Protein AF-A0A817HVD6-F1 (afdb_monomer_lite)

Foldseek 3Di:
DDDPPPPPQDQDPPVPFFFFQAAQAAPPGGDTHRDLVVVVVVLVVVLVVQCVVCVPPQWDAGRRPLARDIDGPDSLQVSLLSLVLSVLSVVVRSVVVSCVPRPVPDDPDPDDPNCSRHDDRDDPWDADPDPPDGDIHSRPVVSVVVVVVVVVVDDPPPD

Structure (mmCIF, N/CA/C/O backbone):
data_AF-A0A817HVD6-F1
#
_entry.id   AF-A0A817HVD6-F1
#
loop_
_atom_site.group_PDB
_atom_site.id
_atom_site.type_symbol
_atom_site.label_atom_id
_atom_site.label_alt_id
_atom_site.label_comp_id
_atom_site.label_asym_id
_atom_site.label_entity_id
_atom_site.label_seq_id
_atom_site.pdbx_PDB_ins_code
_atom_site.Cartn_x
_atom_site.Cartn_y
_atom_site.Cartn_z
_atom_site.occupancy
_atom_site.B_iso_or_equiv
_atom_site.auth_seq_id
_atom_site.auth_comp_id
_atom_site.auth_asym_id
_atom_site.auth_atom_id
_atom_site.pdbx_PDB_model_num
ATOM 1 N N . MET A 1 1 ? 7.690 -7.420 -46.923 1.00 41.97 1 MET A N 1
ATOM 2 C CA . MET A 1 1 ? 7.099 -7.881 -45.649 1.00 41.97 1 MET A CA 1
ATOM 3 C C . MET A 1 1 ? 8.106 -7.610 -44.542 1.00 41.97 1 MET A C 1
ATOM 5 O O . MET A 1 1 ? 9.123 -8.282 -44.479 1.00 41.97 1 MET A O 1
ATOM 9 N N . THR A 1 2 ? 7.906 -6.558 -43.750 1.00 44.75 2 THR A N 1
ATOM 10 C CA . THR A 1 2 ? 8.795 -6.206 -42.634 1.00 44.75 2 THR A CA 1
ATOM 11 C C . THR A 1 2 ? 8.440 -7.054 -41.420 1.00 44.75 2 THR A C 1
ATOM 13 O O . THR A 1 2 ? 7.379 -6.897 -40.817 1.00 44.75 2 THR A O 1
ATOM 16 N N . THR A 1 3 ? 9.325 -7.978 -41.060 1.00 50.59 3 THR A N 1
ATOM 17 C CA . THR A 1 3 ? 9.218 -8.782 -39.843 1.00 50.59 3 THR A CA 1
ATOM 18 C C . THR A 1 3 ? 9.281 -7.836 -38.644 1.00 50.59 3 THR A C 1
ATOM 20 O O . THR A 1 3 ? 10.341 -7.293 -38.332 1.00 50.59 3 THR A O 1
ATOM 23 N N . LYS A 1 4 ? 8.143 -7.582 -37.984 1.00 53.66 4 LYS A N 1
ATOM 24 C CA . LYS A 1 4 ? 8.104 -6.823 -36.725 1.00 53.66 4 LYS A CA 1
ATOM 25 C C . LYS A 1 4 ? 8.901 -7.607 -35.685 1.00 53.66 4 LYS A C 1
ATOM 27 O O . LYS A 1 4 ? 8.400 -8.560 -35.095 1.00 53.66 4 LYS A O 1
ATOM 32 N N . ARG A 1 5 ? 10.164 -7.228 -35.482 1.00 56.59 5 ARG A N 1
ATOM 33 C CA . ARG A 1 5 ? 11.005 -7.757 -34.407 1.00 56.59 5 ARG A CA 1
ATOM 34 C C . ARG A 1 5 ? 10.307 -7.398 -33.094 1.00 56.59 5 ARG A C 1
ATOM 36 O O . ARG A 1 5 ? 10.184 -6.222 -32.761 1.00 56.59 5 ARG A O 1
ATOM 43 N N . ARG A 1 6 ? 9.764 -8.399 -32.400 1.00 58.19 6 ARG A N 1
ATOM 44 C CA . ARG A 1 6 ? 9.079 -8.218 -31.115 1.00 58.19 6 ARG A CA 1
ATOM 45 C C . ARG A 1 6 ? 10.115 -7.669 -30.133 1.00 58.19 6 ARG A C 1
ATOM 47 O O . ARG A 1 6 ? 11.026 -8.395 -29.744 1.00 58.19 6 ARG A O 1
ATOM 54 N N . LEU A 1 7 ? 10.031 -6.377 -29.814 1.00 59.94 7 LEU A N 1
ATOM 55 C CA . LEU A 1 7 ? 10.893 -5.757 -28.809 1.00 59.94 7 LEU A CA 1
ATOM 56 C C . LEU A 1 7 ? 10.728 -6.554 -27.510 1.00 59.94 7 LEU A C 1
ATOM 58 O O . LEU A 1 7 ? 9.600 -6.746 -27.046 1.00 59.94 7 LEU A O 1
ATOM 62 N N . LYS A 1 8 ? 11.836 -7.066 -26.963 1.00 66.62 8 LYS A N 1
ATOM 63 C CA . LYS A 1 8 ? 11.835 -7.671 -25.630 1.00 66.62 8 LYS A CA 1
ATOM 64 C C . LYS A 1 8 ? 11.488 -6.555 -24.651 1.00 66.62 8 LYS A C 1
ATOM 66 O O . LYS A 1 8 ? 12.310 -5.677 -24.414 1.00 66.62 8 LYS A O 1
ATOM 71 N N . ARG A 1 9 ? 10.250 -6.559 -24.157 1.00 73.25 9 ARG A N 1
ATOM 72 C CA . ARG A 1 9 ? 9.825 -5.660 -23.085 1.00 73.25 9 ARG A CA 1
ATOM 73 C C . ARG A 1 9 ? 10.636 -6.010 -21.843 1.00 73.25 9 ARG A C 1
ATOM 75 O O . ARG A 1 9 ? 10.734 -7.184 -21.496 1.00 73.25 9 ARG A O 1
ATOM 82 N N . TYR A 1 10 ? 11.217 -5.003 -21.211 1.00 79.06 10 TYR A N 1
ATOM 83 C CA . TYR A 1 10 ? 11.739 -5.106 -19.862 1.00 79.06 10 TYR A CA 1
ATOM 84 C C . TYR A 1 10 ? 10.600 -5.522 -18.932 1.00 79.06 10 TYR A C 1
ATOM 86 O O . TYR A 1 10 ? 9.539 -4.891 -18.909 1.00 79.06 10 TYR A O 1
ATOM 94 N N . ILE A 1 11 ? 10.836 -6.604 -18.202 1.00 79.38 11 ILE A N 1
ATOM 95 C CA . ILE A 1 11 ? 9.992 -7.095 -17.122 1.00 79.38 11 ILE A CA 1
ATOM 96 C C . ILE A 1 11 ? 10.904 -7.064 -15.894 1.00 79.38 11 ILE A C 1
ATOM 98 O O . ILE A 1 11 ? 11.952 -7.716 -15.939 1.00 79.38 11 ILE A O 1
ATOM 102 N N . PRO A 1 12 ? 10.582 -6.283 -14.849 1.00 76.19 12 PRO A N 1
ATOM 103 C CA . PRO A 1 12 ? 11.433 -6.198 -13.673 1.00 76.19 12 PRO A CA 1
ATOM 104 C C . PRO A 1 12 ? 11.567 -7.574 -13.022 1.00 76.19 12 PRO A C 1
ATOM 106 O O . PRO A 1 12 ? 10.569 -8.255 -12.775 1.00 76.19 12 PRO A O 1
ATOM 109 N N . ASN A 1 13 ? 12.806 -7.973 -12.740 1.00 81.12 13 ASN A N 1
ATOM 110 C CA . ASN A 1 13 ? 13.063 -9.154 -11.934 1.00 81.12 13 ASN A CA 1
ATOM 111 C C . ASN A 1 13 ? 12.745 -8.821 -10.473 1.00 81.12 13 ASN A C 1
ATOM 113 O O . ASN A 1 13 ? 13.513 -8.129 -9.809 1.00 81.12 13 ASN A O 1
ATOM 117 N N . LEU A 1 14 ? 11.598 -9.294 -9.985 1.00 79.12 14 LEU A N 1
ATOM 118 C CA . LEU A 1 14 ? 11.103 -8.961 -8.648 1.00 79.12 14 LEU A CA 1
ATOM 119 C C . LEU A 1 14 ? 12.045 -9.407 -7.520 1.00 79.12 14 LEU A C 1
ATOM 121 O O . LEU A 1 14 ? 11.995 -8.803 -6.453 1.00 79.12 14 LEU A O 1
ATOM 125 N N . SER A 1 15 ? 12.882 -10.432 -7.736 1.00 75.19 15 SER A N 1
ATOM 126 C CA . SER A 1 15 ? 13.825 -10.928 -6.723 1.00 75.19 15 SER A CA 1
ATOM 127 C C . SER A 1 15 ? 15.131 -10.136 -6.648 1.00 75.19 15 SER A C 1
ATOM 129 O O . SER A 1 15 ? 15.864 -10.278 -5.679 1.00 75.19 15 SER A O 1
ATOM 131 N N . GLU A 1 16 ? 15.440 -9.332 -7.666 1.00 79.12 16 GLU A N 1
ATOM 132 C CA . GLU A 1 16 ? 16.665 -8.516 -7.752 1.00 79.12 16 GLU A CA 1
ATOM 133 C C . GLU A 1 16 ? 16.363 -7.016 -7.642 1.00 79.12 16 GLU A C 1
ATOM 135 O O . GLU A 1 16 ? 17.258 -6.180 -7.752 1.00 79.12 16 GLU A O 1
ATOM 140 N N . LEU A 1 17 ? 15.089 -6.659 -7.472 1.00 81.44 17 LEU A N 1
ATOM 141 C CA . LEU A 1 17 ? 14.661 -5.275 -7.446 1.00 81.44 17 LEU A CA 1
ATOM 142 C C . LEU A 1 17 ? 14.854 -4.681 -6.050 1.00 81.44 17 LEU A C 1
ATOM 144 O O . LEU A 1 17 ? 14.150 -5.043 -5.110 1.00 81.44 17 LEU A O 1
ATOM 148 N N . GLU A 1 18 ? 15.752 -3.707 -5.941 1.00 86.50 18 GLU A N 1
ATOM 149 C CA . GLU A 1 18 ? 15.797 -2.814 -4.785 1.00 86.50 18 GLU A CA 1
ATOM 150 C C . GLU A 1 18 ? 14.625 -1.833 -4.875 1.00 86.50 18 GLU A C 1
ATOM 152 O O . GLU A 1 18 ? 14.488 -1.101 -5.863 1.00 86.50 18 GLU A O 1
ATOM 157 N N . TYR A 1 19 ? 13.737 -1.842 -3.880 1.00 93.25 19 TYR A N 1
ATOM 158 C CA . TYR A 1 19 ? 12.599 -0.929 -3.862 1.00 93.25 19 TYR A CA 1
ATOM 159 C C . TYR A 1 19 ? 12.992 0.461 -3.330 1.00 93.25 19 TYR A C 1
ATOM 161 O O . TYR A 1 19 ? 13.980 0.626 -2.624 1.00 93.25 19 TYR A O 1
ATOM 169 N N . ASP A 1 20 ? 12.178 1.468 -3.641 1.00 95.31 20 ASP A N 1
ATOM 170 C CA . ASP A 1 20 ? 12.135 2.755 -2.932 1.00 95.31 20 ASP A CA 1
ATOM 171 C C . ASP A 1 20 ? 10.663 3.031 -2.605 1.00 95.31 20 ASP A C 1
ATOM 173 O O . ASP A 1 20 ? 9.927 3.650 -3.379 1.00 95.31 20 ASP A O 1
ATOM 177 N N . LEU A 1 21 ? 10.197 2.435 -1.504 1.00 96.38 21 LEU A N 1
ATOM 178 C CA . LEU A 1 21 ? 8.809 2.496 -1.053 1.00 96.38 21 LEU A CA 1
ATOM 179 C C . LEU A 1 21 ? 8.653 3.663 -0.085 1.00 96.38 21 LEU A C 1
ATOM 181 O O . LEU A 1 21 ? 9.158 3.622 1.035 1.00 96.38 21 LEU A O 1
ATOM 185 N N . GLN A 1 22 ? 7.927 4.694 -0.508 1.00 96.69 22 GLN A N 1
ATOM 186 C CA . GLN A 1 22 ? 7.601 5.838 0.336 1.00 96.69 22 GLN A CA 1
ATOM 187 C C . GLN A 1 22 ? 6.302 5.583 1.108 1.00 96.69 22 GLN A C 1
ATOM 189 O O . GLN A 1 22 ? 5.256 5.353 0.499 1.00 96.69 22 GLN A O 1
ATOM 194 N N . CYS A 1 23 ? 6.358 5.684 2.437 1.00 97.69 23 CYS A N 1
ATOM 195 C CA . CYS A 1 23 ? 5.159 5.737 3.263 1.00 97.69 23 CYS A CA 1
ATOM 196 C C . CYS A 1 23 ? 4.465 7.092 3.078 1.00 97.69 23 CYS A C 1
ATOM 198 O O . CYS A 1 23 ? 5.116 8.137 3.013 1.00 97.69 23 CYS A O 1
ATOM 200 N N . GLU A 1 24 ? 3.138 7.073 2.971 1.00 96.19 24 GLU A N 1
ATOM 201 C CA . GLU A 1 24 ? 2.321 8.285 2.863 1.00 96.19 24 GLU A CA 1
ATOM 202 C C . GLU A 1 24 ? 1.259 8.353 3.969 1.00 96.19 24 GLU A C 1
ATOM 204 O O . GLU A 1 24 ? 0.212 8.974 3.788 1.00 96.19 24 GLU A O 1
ATOM 209 N N . TRP A 1 25 ? 1.496 7.672 5.091 1.00 97.31 25 TRP A N 1
ATOM 210 C CA . TRP A 1 25 ? 0.622 7.707 6.258 1.00 97.31 25 TRP A CA 1
ATOM 211 C C . TRP A 1 25 ? 0.790 9.015 7.039 1.00 97.31 25 TRP A C 1
ATOM 213 O O . TRP A 1 25 ? 1.883 9.329 7.499 1.00 97.31 25 TRP A O 1
ATOM 223 N N . GLY A 1 26 ? -0.294 9.757 7.250 1.00 93.44 26 GLY A N 1
ATOM 224 C CA . GLY A 1 26 ? -0.242 11.041 7.949 1.00 93.44 26 GLY A CA 1
ATOM 225 C C . GLY A 1 26 ? 0.532 12.111 7.169 1.00 93.44 26 GLY A C 1
ATOM 226 O O . GLY A 1 26 ? 1.030 11.888 6.063 1.00 93.44 26 GLY A O 1
ATOM 227 N N . ALA A 1 27 ? 0.612 13.315 7.733 1.00 87.06 27 ALA A N 1
ATOM 228 C CA . ALA A 1 27 ? 1.375 14.410 7.126 1.00 87.06 27 ALA A CA 1
ATOM 229 C C . ALA A 1 27 ? 2.865 14.353 7.509 1.00 87.06 27 ALA A C 1
ATOM 231 O O . ALA A 1 27 ? 3.716 14.908 6.815 1.00 87.06 27 ALA A O 1
ATOM 232 N N . GLU A 1 28 ? 3.164 13.691 8.622 1.00 90.69 28 GLU A N 1
ATOM 233 C CA . GLU A 1 28 ? 4.448 13.674 9.308 1.00 90.69 28 GLU A CA 1
ATOM 234 C C . GLU A 1 28 ? 5.325 12.463 8.964 1.00 90.69 28 GLU A C 1
ATOM 236 O O . GLU A 1 28 ? 6.540 12.530 9.161 1.00 90.69 28 GLU A O 1
ATOM 241 N N . CYS A 1 29 ? 4.763 11.371 8.431 1.00 95.94 29 CYS A N 1
ATOM 242 C CA . CYS A 1 29 ? 5.577 10.221 8.050 1.00 95.94 29 CYS A CA 1
ATOM 243 C C . CYS A 1 29 ? 6.301 10.475 6.723 1.00 95.94 29 CYS A C 1
ATOM 245 O O . CYS A 1 29 ? 5.693 10.737 5.685 1.00 95.94 29 CYS A O 1
ATOM 247 N N . CYS A 1 30 ? 7.627 10.359 6.754 1.00 92.12 30 CYS A N 1
ATOM 248 C CA . CYS A 1 30 ? 8.498 10.502 5.587 1.00 92.12 30 CYS A CA 1
ATOM 249 C C . CYS A 1 30 ? 9.401 9.280 5.359 1.00 92.12 30 CYS A C 1
ATOM 251 O O . CYS A 1 30 ? 10.368 9.356 4.598 1.00 92.12 30 CYS A O 1
ATOM 253 N N . VAL A 1 31 ? 9.089 8.156 6.013 1.00 97.62 31 VAL A N 1
ATOM 254 C CA . VAL A 1 31 ? 9.876 6.922 5.943 1.00 97.62 31 VAL A CA 1
ATOM 255 C C . VAL A 1 31 ? 9.902 6.381 4.511 1.00 97.62 31 VAL A C 1
ATOM 257 O O . VAL A 1 31 ? 8.876 6.293 3.830 1.00 97.62 31 VAL A O 1
ATOM 260 N N . ARG A 1 32 ? 11.104 6.001 4.071 1.00 97.81 32 ARG A N 1
ATOM 261 C CA . ARG A 1 32 ? 11.362 5.282 2.822 1.00 97.81 32 ARG A CA 1
ATOM 262 C C . ARG A 1 32 ? 12.110 4.000 3.130 1.00 97.81 32 ARG A C 1
ATOM 264 O O . ARG A 1 32 ? 13.078 4.030 3.887 1.00 97.81 32 ARG A O 1
ATOM 271 N N . LEU A 1 33 ? 11.656 2.892 2.560 1.00 97.25 33 LEU A N 1
ATOM 272 C CA . LEU A 1 33 ? 12.232 1.569 2.790 1.00 97.25 33 LEU A CA 1
ATOM 273 C C . LEU A 1 33 ? 12.422 0.846 1.460 1.00 97.25 33 LEU A C 1
ATOM 275 O O . LEU A 1 33 ? 11.639 1.016 0.525 1.00 97.25 33 LEU A O 1
ATOM 279 N N . ASN A 1 34 ? 13.474 0.039 1.385 1.00 95.62 34 ASN A N 1
ATOM 280 C CA . ASN A 1 34 ? 13.835 -0.734 0.198 1.00 95.62 34 ASN A CA 1
ATOM 281 C C . ASN A 1 34 ? 13.452 -2.215 0.286 1.00 95.62 34 ASN A C 1
ATOM 283 O O . ASN A 1 34 ? 13.520 -2.925 -0.716 1.00 95.62 34 ASN A O 1
ATOM 287 N N . ASP A 1 35 ? 13.017 -2.659 1.463 1.00 92.19 35 ASP A N 1
ATOM 288 C CA . ASP A 1 35 ? 12.537 -4.006 1.721 1.00 92.19 35 ASP A CA 1
ATOM 289 C C . ASP A 1 35 ? 11.035 -3.994 2.028 1.00 92.19 35 ASP A C 1
ATOM 291 O O . ASP A 1 35 ? 10.528 -3.165 2.790 1.00 92.19 35 ASP A O 1
ATOM 295 N N . LEU A 1 36 ? 10.310 -4.928 1.413 1.00 91.50 36 LEU A N 1
ATOM 296 C CA . LEU A 1 36 ? 8.857 -4.991 1.516 1.00 91.50 36 LEU A CA 1
ATOM 297 C C . LEU A 1 36 ? 8.399 -5.448 2.906 1.00 91.50 36 LEU A C 1
ATOM 299 O O . LEU A 1 36 ? 7.384 -4.960 3.400 1.00 91.50 36 LEU A O 1
ATOM 303 N N . LYS A 1 37 ? 9.132 -6.362 3.548 1.00 92.38 37 LYS A N 1
ATOM 304 C CA . LYS A 1 37 ? 8.799 -6.862 4.884 1.00 92.38 37 LYS A CA 1
ATOM 305 C C . LYS A 1 37 ? 8.983 -5.758 5.921 1.00 92.38 37 LYS A C 1
ATOM 307 O O . LYS A 1 37 ? 8.094 -5.553 6.745 1.00 92.38 37 LYS A O 1
ATOM 312 N N . GLU A 1 38 ? 10.078 -5.009 5.841 1.00 95.94 38 GLU A N 1
ATOM 313 C CA . GLU A 1 38 ? 10.292 -3.836 6.693 1.00 95.94 38 GLU A CA 1
ATOM 314 C C . GLU A 1 38 ? 9.231 -2.758 6.451 1.00 95.94 38 GLU A C 1
ATOM 316 O O . GLU A 1 38 ? 8.758 -2.138 7.404 1.00 95.94 38 GLU 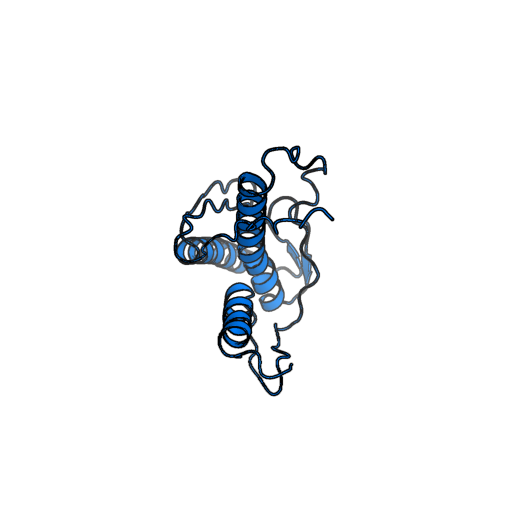A O 1
ATOM 321 N N . PHE A 1 39 ? 8.794 -2.572 5.201 1.00 96.44 39 PHE A N 1
ATOM 322 C CA . PHE A 1 39 ? 7.721 -1.634 4.875 1.00 96.44 39 PHE A CA 1
ATOM 323 C C . PHE A 1 39 ? 6.381 -2.013 5.516 1.00 96.44 39 PHE A C 1
ATOM 325 O O . PHE A 1 39 ? 5.721 -1.154 6.100 1.00 96.44 39 PHE A O 1
ATOM 332 N N . TYR A 1 40 ? 5.986 -3.288 5.461 1.00 96.00 40 TYR A N 1
ATOM 333 C CA . TYR A 1 40 ? 4.765 -3.745 6.134 1.00 96.00 40 TYR A CA 1
ATOM 334 C C . TYR A 1 40 ? 4.885 -3.694 7.657 1.00 96.00 40 TYR A C 1
ATOM 336 O O . TYR A 1 40 ? 3.943 -3.257 8.307 1.00 96.00 40 TYR A O 1
ATOM 344 N N . ARG A 1 41 ? 6.051 -4.018 8.229 1.00 97.25 41 ARG A N 1
ATOM 345 C CA . ARG A 1 41 ? 6.291 -3.855 9.672 1.00 97.25 41 ARG A CA 1
ATOM 346 C C . ARG A 1 41 ? 6.096 -2.401 10.112 1.00 97.25 41 ARG A C 1
ATOM 348 O O . ARG A 1 41 ? 5.438 -2.146 11.114 1.00 97.25 41 ARG A O 1
ATOM 355 N N . HIS A 1 42 ? 6.631 -1.451 9.348 1.00 97.94 42 HIS A N 1
ATOM 356 C CA . HIS A 1 42 ? 6.424 -0.023 9.587 1.00 97.94 42 HIS A CA 1
ATOM 357 C C . HIS A 1 42 ? 4.941 0.383 9.477 1.00 97.94 42 HIS A C 1
ATOM 359 O O . HIS A 1 42 ? 4.443 1.180 10.271 1.00 97.94 42 HIS A O 1
ATOM 365 N N . LEU A 1 43 ? 4.206 -0.185 8.520 1.00 96.88 43 LEU A N 1
ATOM 366 C CA . LEU A 1 43 ? 2.775 0.069 8.372 1.00 96.88 43 LEU A CA 1
ATOM 367 C C . LEU A 1 43 ? 1.950 -0.499 9.540 1.00 96.88 43 LEU A C 1
ATOM 369 O O . LEU A 1 43 ? 1.007 0.148 10.000 1.00 96.88 43 LEU A O 1
ATOM 373 N N . ASP A 1 44 ? 2.328 -1.668 10.054 1.00 96.81 44 ASP A N 1
ATOM 374 C CA . ASP A 1 44 ? 1.688 -2.295 11.212 1.00 96.81 44 ASP A CA 1
ATOM 375 C C . ASP A 1 44 ? 1.891 -1.468 12.496 1.00 96.81 44 ASP A C 1
ATOM 377 O O . ASP A 1 44 ? 1.002 -1.432 13.349 1.00 96.81 44 ASP A O 1
ATOM 381 N N . GLU A 1 45 ? 3.007 -0.739 12.629 1.00 97.44 45 GLU A N 1
ATOM 382 C CA . GLU A 1 45 ? 3.218 0.227 13.720 1.00 97.44 45 GLU A CA 1
ATOM 383 C C . GLU A 1 45 ? 2.202 1.377 13.650 1.00 97.44 45 GLU A C 1
ATOM 385 O O . GLU A 1 45 ? 1.586 1.728 14.660 1.00 97.44 45 GLU A O 1
ATOM 390 N N . HIS A 1 46 ? 1.975 1.939 12.457 1.00 97.25 46 HIS A N 1
ATOM 391 C CA . HIS A 1 46 ? 0.955 2.971 12.251 1.00 97.25 46 HIS A CA 1
ATOM 392 C C . HIS A 1 46 ? -0.449 2.461 12.570 1.00 97.25 46 HIS A C 1
ATOM 394 O O . HIS A 1 46 ? -1.192 3.129 13.293 1.00 97.25 46 HIS A O 1
ATOM 400 N N . LEU A 1 47 ? -0.795 1.271 12.077 1.00 95.50 47 LEU A N 1
ATOM 401 C CA . LEU A 1 47 ? -2.079 0.631 12.347 1.00 95.50 47 LEU A CA 1
ATOM 402 C C . LEU A 1 47 ? -2.288 0.378 13.837 1.00 95.50 47 LEU A C 1
ATOM 404 O O . LEU A 1 47 ? -3.332 0.739 14.373 1.00 95.50 47 LEU A O 1
ATOM 408 N N . SER A 1 48 ? -1.289 -0.186 14.515 1.00 95.44 48 SER A N 1
ATOM 409 C CA . SER A 1 48 ? -1.365 -0.491 15.945 1.00 95.44 48 SER A CA 1
ATOM 410 C C . SER A 1 48 ? -1.569 0.777 16.771 1.00 95.44 48 SER A C 1
ATOM 412 O O . SER A 1 48 ? -2.470 0.832 17.607 1.00 95.44 48 SER A O 1
ATOM 414 N N . ASN A 1 49 ? -0.788 1.828 16.503 1.00 94.88 49 ASN A N 1
ATOM 415 C CA . ASN A 1 49 ? -0.919 3.110 17.196 1.00 94.88 49 ASN A CA 1
ATOM 416 C C . ASN A 1 49 ? -2.288 3.755 16.947 1.00 94.88 49 ASN A C 1
ATOM 418 O O . ASN A 1 49 ? -2.927 4.225 17.888 1.00 94.88 49 ASN A O 1
ATOM 422 N N . TYR A 1 50 ? -2.757 3.737 15.697 1.00 95.00 50 TYR A N 1
ATOM 423 C CA . TYR A 1 50 ? -4.052 4.299 15.327 1.00 95.00 50 TYR A CA 1
ATOM 424 C C . TYR A 1 50 ? -5.203 3.546 16.002 1.00 95.00 50 TYR A C 1
ATOM 426 O O . TYR A 1 50 ? -6.033 4.155 16.671 1.00 95.00 50 TYR A O 1
ATOM 434 N N . ILE A 1 51 ? -5.238 2.218 15.899 1.00 93.00 51 ILE A N 1
ATOM 435 C CA . ILE A 1 51 ? -6.306 1.404 16.490 1.00 93.00 51 ILE A CA 1
ATOM 436 C C . ILE A 1 51 ? -6.318 1.562 18.011 1.00 93.00 51 ILE A C 1
ATOM 438 O O . ILE A 1 51 ? -7.383 1.787 18.575 1.00 93.00 51 ILE A O 1
ATOM 442 N N . ASN A 1 52 ? -5.161 1.548 18.677 1.00 91.38 52 ASN A N 1
ATOM 443 C CA . ASN A 1 52 ? -5.093 1.749 20.128 1.00 91.38 52 ASN A CA 1
ATOM 444 C C . ASN A 1 52 ? -5.658 3.109 20.568 1.00 91.38 52 ASN A C 1
ATOM 446 O O . ASN A 1 52 ? -6.251 3.213 21.640 1.00 91.38 52 ASN A O 1
ATOM 450 N N . GLN A 1 53 ? -5.498 4.147 19.746 1.00 89.62 53 GLN A N 1
ATOM 451 C CA . GLN A 1 53 ? -6.029 5.480 20.024 1.00 89.62 53 GLN A CA 1
ATOM 452 C C . GLN A 1 53 ? -7.530 5.608 19.701 1.00 89.62 53 GLN A C 1
ATOM 454 O O . GLN A 1 53 ? -8.230 6.385 20.349 1.00 89.62 53 GLN A O 1
ATOM 459 N N . TYR A 1 54 ? -8.026 4.854 18.716 1.00 85.31 54 TYR A N 1
ATOM 460 C CA . TYR A 1 54 ? -9.330 5.076 18.080 1.00 85.31 54 TYR A CA 1
ATOM 461 C C . TYR A 1 54 ? -10.271 3.855 18.116 1.00 85.31 54 TYR A C 1
ATOM 463 O O . TYR A 1 54 ? -11.322 3.874 17.492 1.00 85.31 54 TYR A O 1
ATOM 471 N N . GLN A 1 55 ? -9.981 2.801 18.881 1.00 74.62 55 GLN A N 1
ATOM 472 C CA . GLN A 1 55 ? -10.800 1.574 18.900 1.00 74.62 55 GLN A CA 1
ATOM 473 C C . GLN A 1 55 ? -12.283 1.802 19.259 1.00 74.62 55 GLN A C 1
ATOM 475 O O . GLN A 1 55 ? -13.133 0.989 18.913 1.00 74.62 55 GLN A O 1
ATOM 480 N N . GLN A 1 56 ? -12.594 2.887 19.974 1.00 78.94 56 GLN A N 1
ATOM 481 C CA . GLN A 1 56 ? -13.943 3.203 20.455 1.00 78.94 56 GLN A CA 1
ATOM 482 C C . GLN A 1 56 ? -14.688 4.226 19.581 1.00 78.94 56 GLN A C 1
ATOM 484 O O . GLN A 1 56 ? -15.811 4.600 19.921 1.00 78.94 56 GLN A O 1
ATOM 489 N N . VAL A 1 57 ? -14.086 4.724 18.490 1.00 82.06 57 VAL A N 1
ATOM 490 C CA . VAL A 1 57 ? -14.801 5.629 17.578 1.00 82.06 57 VAL A CA 1
ATOM 491 C C . VAL A 1 57 ? -15.617 4.826 16.561 1.00 82.06 57 VAL A C 1
ATOM 493 O O . VAL A 1 57 ? -15.163 3.777 16.110 1.00 82.06 57 VAL A O 1
ATOM 496 N N . PRO A 1 58 ? -16.813 5.305 16.172 1.00 83.56 58 PRO A N 1
ATOM 497 C CA . PRO A 1 58 ? -17.657 4.596 15.208 1.00 83.56 58 PRO A CA 1
ATOM 498 C C . PRO A 1 58 ? -17.028 4.522 13.808 1.00 83.56 58 PRO A C 1
ATOM 500 O O . PRO A 1 58 ? -17.275 3.566 13.080 1.00 83.56 58 PRO A O 1
ATOM 503 N N . ASN A 1 59 ? -16.191 5.508 13.463 1.00 92.06 59 ASN A N 1
ATOM 504 C CA . ASN A 1 59 ? -15.648 5.703 12.123 1.00 92.06 59 ASN A CA 1
ATOM 505 C C . ASN A 1 59 ? -14.118 5.783 12.164 1.00 92.06 59 ASN A C 1
ATOM 507 O O . ASN A 1 59 ? -13.558 6.651 12.839 1.00 92.06 59 ASN A O 1
ATOM 511 N N . LEU A 1 60 ? -13.449 4.919 11.405 1.00 93.12 60 LEU A N 1
ATOM 512 C CA . LEU A 1 60 ? -11.999 4.873 11.245 1.00 93.12 60 LEU A CA 1
ATOM 513 C C . LEU A 1 60 ? -11.618 5.546 9.925 1.00 93.12 60 LEU A C 1
ATOM 515 O O . LEU A 1 60 ? -11.868 5.022 8.841 1.00 93.12 60 LEU A O 1
ATOM 519 N N . THR A 1 61 ? -10.995 6.717 10.007 1.00 94.62 61 THR A N 1
ATOM 520 C CA . THR A 1 61 ? -10.586 7.481 8.823 1.00 94.62 61 THR A CA 1
ATOM 521 C C . THR A 1 61 ? -9.169 7.109 8.411 1.00 94.62 61 THR A C 1
ATOM 523 O O . THR A 1 61 ? -8.219 7.273 9.183 1.00 94.62 61 THR A O 1
ATOM 526 N N . CYS A 1 62 ? -8.994 6.678 7.163 1.00 95.50 62 CYS A N 1
ATOM 527 C CA . CYS A 1 62 ? -7.681 6.360 6.620 1.00 95.50 62 CYS A CA 1
ATOM 528 C C . CYS A 1 62 ? -6.791 7.611 6.593 1.00 95.50 62 CYS A C 1
ATOM 530 O O . CYS A 1 62 ? -7.155 8.632 6.010 1.00 95.50 62 CYS A O 1
ATOM 532 N N . GLN A 1 63 ? -5.602 7.518 7.192 1.00 96.31 63 GLN A N 1
ATOM 533 C CA . GLN A 1 63 ? -4.631 8.618 7.223 1.00 96.31 63 GLN A CA 1
ATOM 534 C C . GLN A 1 63 ? -3.684 8.612 6.020 1.00 96.31 63 GLN A C 1
ATOM 536 O O . GLN A 1 63 ? -2.786 9.446 5.937 1.00 96.31 63 GLN A O 1
ATOM 541 N N . TRP A 1 64 ? -3.848 7.678 5.082 1.00 96.81 64 TRP A N 1
ATOM 542 C CA . TRP A 1 64 ? -3.037 7.666 3.874 1.00 96.81 64 TRP A CA 1
ATOM 543 C C . TRP A 1 64 ? -3.329 8.911 3.034 1.00 96.81 64 TRP A C 1
ATOM 545 O O . TRP A 1 64 ? -4.488 9.243 2.762 1.00 96.81 64 TRP A O 1
ATOM 555 N N . ARG A 1 65 ? -2.276 9.613 2.612 1.00 94.81 65 ARG A N 1
ATOM 556 C CA . ARG A 1 65 ? -2.372 10.895 1.909 1.00 94.81 65 ARG A CA 1
ATOM 557 C C . ARG A 1 65 ? -3.335 10.809 0.729 1.00 94.81 65 ARG A C 1
ATOM 559 O O . ARG A 1 65 ? -3.152 9.978 -0.156 1.00 94.81 65 ARG A O 1
ATOM 566 N N . ASN A 1 66 ? -4.309 11.713 0.677 1.00 92.25 66 ASN A N 1
ATOM 567 C CA . ASN A 1 66 ? -5.311 11.796 -0.392 1.00 92.25 66 ASN A CA 1
ATOM 568 C C . ASN A 1 66 ? -6.139 10.503 -0.603 1.00 92.25 66 ASN A C 1
ATOM 570 O O . ASN A 1 66 ? -6.638 10.279 -1.701 1.00 92.25 66 ASN A O 1
ATOM 574 N N . CYS A 1 67 ? -6.269 9.634 0.406 1.00 93.88 67 CYS A N 1
ATOM 575 C CA . CYS A 1 67 ? -7.152 8.467 0.323 1.00 93.88 67 CYS A CA 1
ATOM 576 C C . CYS A 1 67 ? -8.617 8.860 0.567 1.00 93.88 67 CYS A C 1
ATOM 578 O O . CYS A 1 67 ? -9.477 8.615 -0.273 1.00 93.88 67 CYS A O 1
ATOM 580 N N . GLY A 1 68 ? -8.896 9.490 1.715 1.00 92.31 68 GLY A N 1
ATOM 581 C CA . GLY A 1 68 ? -10.241 9.945 2.086 1.00 92.31 68 GLY A CA 1
ATOM 582 C C . GLY A 1 68 ? -11.230 8.837 2.472 1.00 92.31 68 GLY A C 1
ATOM 583 O O . GLY A 1 68 ? -12.383 9.145 2.754 1.00 92.31 68 GLY A O 1
ATOM 584 N N . HIS A 1 69 ? -10.804 7.571 2.500 1.00 93.88 69 HIS A N 1
ATOM 585 C CA . HIS A 1 69 ? -11.653 6.451 2.901 1.00 93.88 69 HIS A CA 1
ATOM 586 C C . HIS A 1 69 ? -11.975 6.483 4.401 1.00 93.88 69 HIS A C 1
ATOM 588 O O . HIS A 1 69 ? -11.110 6.791 5.228 1.00 93.88 69 HIS A O 1
ATOM 594 N N . VAL A 1 70 ? -13.211 6.120 4.733 1.00 94.19 70 VAL A N 1
ATOM 595 C CA . VAL A 1 70 ? -13.720 5.983 6.098 1.00 94.19 70 VAL A CA 1
ATOM 596 C C . VAL A 1 70 ? -14.355 4.608 6.208 1.00 94.19 70 VAL A C 1
ATOM 598 O O . VAL A 1 70 ? -15.172 4.252 5.364 1.00 94.19 70 VAL A O 1
ATOM 601 N N . GLU A 1 71 ? -13.965 3.859 7.231 1.00 92.69 71 GLU A N 1
ATOM 602 C CA . GLU A 1 71 ? -14.530 2.551 7.542 1.00 92.69 71 GLU A CA 1
ATOM 603 C C . GLU A 1 71 ? -15.402 2.645 8.795 1.00 92.69 71 GLU A C 1
ATOM 605 O O . GLU A 1 71 ? -14.999 3.257 9.788 1.00 92.69 71 GLU A O 1
ATOM 610 N N . GLU A 1 72 ? -16.584 2.039 8.758 1.00 91.31 72 GLU A N 1
ATOM 611 C CA . GLU A 1 72 ? -17.561 2.105 9.846 1.00 91.31 72 GLU A CA 1
ATOM 612 C C . GLU A 1 72 ? -17.621 0.758 10.567 1.00 91.31 72 GLU A C 1
ATOM 614 O O . GLU A 1 72 ? -17.933 -0.270 9.971 1.00 91.31 72 GLU A O 1
ATOM 619 N N . PHE A 1 73 ? -17.351 0.755 11.873 1.00 81.19 73 PHE A N 1
ATOM 620 C CA . PHE A 1 73 ? -17.479 -0.410 12.765 1.00 81.19 73 PHE A CA 1
ATOM 621 C C . PHE A 1 73 ? -16.607 -1.653 12.457 1.00 81.19 73 PHE A C 1
ATOM 623 O O . PHE A 1 73 ? -16.495 -2.517 13.330 1.00 81.19 73 PHE A O 1
ATOM 630 N N . ASP A 1 74 ? -15.953 -1.765 11.294 1.00 89.75 74 ASP A N 1
ATOM 631 C CA . ASP A 1 74 ? -15.136 -2.928 10.909 1.00 89.75 74 ASP A CA 1
ATOM 632 C C . ASP A 1 74 ? -13.623 -2.635 10.912 1.00 89.75 74 ASP A C 1
ATOM 634 O O . ASP A 1 74 ? -13.008 -2.260 9.912 1.00 89.75 74 ASP A O 1
ATOM 638 N N . ILE A 1 75 ? -12.982 -2.901 12.055 1.00 91.00 75 ILE A N 1
ATOM 639 C CA . ILE A 1 75 ? -11.522 -2.785 12.215 1.00 91.00 75 ILE A CA 1
ATOM 640 C C . ILE A 1 75 ? -10.767 -3.709 11.244 1.00 91.00 75 ILE A C 1
ATOM 642 O O . ILE A 1 75 ? -9.689 -3.352 10.766 1.00 91.00 75 ILE A O 1
ATOM 646 N N . SER A 1 76 ? -11.304 -4.892 10.936 1.00 90.25 76 SER A N 1
ATOM 647 C CA . SER A 1 76 ? -10.623 -5.855 10.062 1.00 90.25 76 SER A CA 1
ATOM 648 C C . SER A 1 76 ? -10.602 -5.357 8.620 1.00 90.25 76 SER A C 1
ATOM 650 O O . SER A 1 76 ? -9.575 -5.455 7.942 1.00 90.25 76 SER A O 1
ATOM 652 N N . SER A 1 77 ? -11.714 -4.778 8.164 1.00 91.38 77 SER A N 1
ATOM 653 C CA . SER A 1 77 ? -11.788 -4.125 6.860 1.00 91.38 77 SER A CA 1
ATOM 654 C C . SER A 1 77 ? -10.870 -2.905 6.783 1.00 91.38 77 SER A C 1
ATOM 656 O O . SER A 1 77 ? -10.109 -2.779 5.818 1.00 91.38 77 SER A O 1
ATOM 658 N N . PHE A 1 78 ? -10.806 -2.096 7.845 1.00 93.25 78 PHE A N 1
ATOM 659 C CA . PHE A 1 78 ? -9.878 -0.968 7.926 1.00 93.25 78 PHE A CA 1
ATOM 660 C C . PHE A 1 78 ? -8.406 -1.402 7.828 1.00 93.25 78 PHE A C 1
ATOM 662 O O . PHE A 1 78 ? -7.643 -0.839 7.042 1.00 93.25 78 PHE A O 1
ATOM 669 N N . ILE A 1 79 ? -7.995 -2.437 8.571 1.00 93.56 79 ILE A N 1
ATOM 670 C CA . ILE A 1 79 ? -6.628 -2.983 8.504 1.00 93.56 79 ILE A CA 1
ATOM 671 C C . ILE A 1 79 ? -6.298 -3.421 7.076 1.00 93.56 79 ILE A C 1
ATOM 673 O O . ILE A 1 79 ? -5.257 -3.039 6.539 1.00 93.56 79 ILE A O 1
ATOM 677 N N . ARG A 1 80 ? -7.195 -4.174 6.430 1.00 93.44 80 ARG A N 1
ATOM 678 C CA . ARG A 1 80 ? -7.011 -4.622 5.044 1.00 93.44 80 ARG A CA 1
ATOM 679 C C . ARG A 1 80 ? -6.887 -3.442 4.080 1.00 93.44 80 ARG A C 1
ATOM 681 O O . ARG A 1 80 ? -6.008 -3.467 3.219 1.00 93.44 80 ARG A O 1
ATOM 688 N N . HIS A 1 81 ? -7.736 -2.424 4.221 1.00 95.38 81 HIS A N 1
ATOM 689 C CA . HIS A 1 81 ? -7.666 -1.195 3.431 1.00 95.38 81 HIS A CA 1
ATOM 690 C C . HIS A 1 81 ? -6.279 -0.553 3.537 1.00 95.38 81 HIS A C 1
ATOM 692 O O . HIS A 1 81 ? -5.639 -0.257 2.527 1.00 95.38 81 HIS A O 1
ATOM 698 N N . VAL A 1 82 ? -5.781 -0.373 4.760 1.00 95.44 82 VAL A N 1
ATOM 699 C CA . VAL A 1 82 ? -4.479 0.254 4.994 1.00 95.44 82 VAL A CA 1
ATOM 700 C C . VAL A 1 82 ? -3.342 -0.608 4.455 1.00 95.44 82 VAL A C 1
ATOM 702 O O . VAL A 1 82 ? -2.488 -0.096 3.736 1.00 95.44 82 VAL A O 1
ATOM 705 N N . GLN A 1 83 ? -3.354 -1.919 4.707 1.00 94.88 83 GLN A N 1
ATOM 706 C CA . GLN A 1 83 ? -2.352 -2.840 4.161 1.00 94.88 83 GLN A CA 1
ATOM 707 C C . GLN A 1 83 ? -2.347 -2.852 2.626 1.00 94.88 83 GLN A C 1
ATOM 709 O O . GLN A 1 83 ? -1.285 -2.967 2.007 1.00 94.88 83 GLN A O 1
ATOM 714 N N . PHE A 1 84 ? -3.499 -2.646 1.983 1.00 96.00 84 PHE A N 1
ATOM 715 C CA . PHE A 1 84 ? -3.561 -2.517 0.531 1.00 96.00 84 PHE A CA 1
ATOM 716 C C . PHE A 1 84 ? -2.801 -1.292 0.008 1.00 96.00 84 PHE A C 1
ATOM 718 O O . PHE A 1 84 ? -2.250 -1.364 -1.089 1.00 96.00 84 PHE A O 1
ATOM 725 N N . HIS A 1 85 ? -2.664 -0.202 0.770 1.00 96.75 85 HIS A N 1
ATOM 726 C CA . HIS A 1 85 ? -1.797 0.913 0.362 1.00 96.75 85 HIS A CA 1
ATOM 727 C C . HIS A 1 85 ? -0.325 0.514 0.279 1.00 96.75 85 HIS A C 1
ATOM 729 O O . HIS A 1 85 ? 0.389 1.007 -0.599 1.00 96.75 85 HIS A O 1
ATOM 735 N N . GLY A 1 86 ? 0.132 -0.422 1.115 1.00 95.75 86 GLY A N 1
ATOM 736 C CA . GLY A 1 86 ? 1.472 -0.991 0.981 1.00 95.75 86 GLY A CA 1
ATOM 737 C C . GLY A 1 86 ? 1.639 -1.756 -0.327 1.00 95.75 86 GLY A C 1
ATOM 738 O O . GLY A 1 86 ? 2.590 -1.525 -1.080 1.00 95.75 86 GLY A O 1
ATOM 739 N N . PHE A 1 87 ? 0.650 -2.578 -0.676 1.00 95.25 87 PHE A N 1
ATOM 740 C CA . PHE A 1 87 ? 0.626 -3.280 -1.957 1.00 95.25 87 PHE A CA 1
ATOM 741 C C . PHE A 1 87 ? 0.554 -2.304 -3.142 1.00 95.25 87 PHE A C 1
ATOM 743 O O . PHE A 1 87 ? 1.318 -2.418 -4.100 1.00 95.25 87 PHE A O 1
ATOM 750 N N . HIS A 1 88 ? -0.302 -1.289 -3.059 1.00 95.62 88 HIS A N 1
ATOM 751 C CA . HIS A 1 88 ? -0.453 -0.262 -4.082 1.00 95.62 88 HIS A CA 1
ATOM 752 C C . HIS A 1 88 ? 0.832 0.558 -4.268 1.00 95.62 88 HIS A C 1
ATOM 754 O O . HIS A 1 88 ? 1.215 0.859 -5.398 1.00 95.62 88 HIS A O 1
ATOM 760 N N . THR A 1 89 ? 1.552 0.865 -3.188 1.00 95.62 89 THR A N 1
ATOM 761 C CA . THR A 1 89 ? 2.860 1.539 -3.238 1.00 95.62 89 THR A CA 1
ATOM 762 C C . THR A 1 89 ? 3.878 0.716 -4.017 1.00 95.62 89 THR A C 1
ATOM 764 O O . THR A 1 89 ? 4.529 1.243 -4.923 1.00 95.62 89 THR A O 1
ATOM 767 N N . LYS A 1 90 ? 3.937 -0.597 -3.764 1.00 94.62 90 LYS A N 1
ATOM 768 C CA . LYS A 1 90 ? 4.743 -1.527 -4.563 1.00 94.62 90 LYS A CA 1
ATOM 769 C C . LYS A 1 90 ? 4.334 -1.516 -6.041 1.00 94.62 90 LYS A C 1
ATOM 771 O O . LYS A 1 90 ? 5.206 -1.418 -6.902 1.00 94.62 90 LYS A O 1
ATOM 776 N N . LEU A 1 91 ? 3.038 -1.580 -6.362 1.00 93.25 91 LEU A N 1
ATOM 777 C CA . LEU A 1 91 ? 2.568 -1.540 -7.756 1.00 93.25 91 LEU A CA 1
ATOM 778 C C . LEU A 1 91 ? 2.954 -0.237 -8.467 1.00 93.25 91 LEU A C 1
ATOM 780 O O . LEU A 1 91 ? 3.429 -0.285 -9.602 1.00 93.25 91 LEU A O 1
ATOM 784 N N . LYS A 1 92 ? 2.796 0.917 -7.802 1.00 92.19 92 LYS A N 1
ATOM 785 C CA . LYS A 1 92 ? 3.215 2.226 -8.331 1.00 92.19 92 LYS A CA 1
ATOM 786 C C . LYS A 1 92 ? 4.711 2.231 -8.652 1.00 92.19 92 LYS A C 1
ATOM 788 O O . LYS A 1 92 ? 5.092 2.654 -9.742 1.00 92.19 92 LYS A O 1
ATOM 793 N N . TYR A 1 93 ? 5.543 1.709 -7.747 1.00 92.94 93 TYR A N 1
ATOM 794 C CA . TYR A 1 93 ? 6.988 1.600 -7.958 1.00 92.9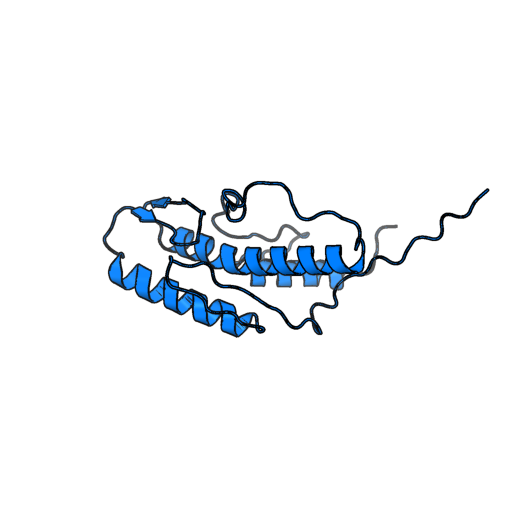4 93 TYR A CA 1
ATOM 795 C C . TYR A 1 93 ? 7.335 0.708 -9.159 1.00 92.94 93 TYR A C 1
ATOM 797 O O . TYR A 1 93 ? 8.071 1.125 -10.054 1.00 92.94 93 TYR A O 1
ATOM 805 N N . LEU A 1 94 ? 6.753 -0.494 -9.234 1.00 91.69 94 LEU A N 1
ATOM 806 C CA . LEU A 1 94 ? 6.969 -1.422 -10.350 1.00 91.69 94 LEU A CA 1
ATOM 807 C C . LEU A 1 94 ? 6.531 -0.827 -11.692 1.00 91.69 94 LEU A C 1
ATOM 809 O O . LEU A 1 94 ? 7.240 -0.961 -12.693 1.00 91.69 94 LEU A O 1
ATOM 813 N N . GLY A 1 95 ? 5.382 -0.149 -11.715 1.00 88.94 95 GLY A N 1
ATOM 814 C CA . GLY A 1 95 ? 4.881 0.551 -12.895 1.00 88.94 95 GLY A CA 1
ATOM 815 C C . GLY A 1 95 ? 5.837 1.651 -13.350 1.00 88.94 95 GLY A C 1
ATOM 816 O O . GLY A 1 95 ? 6.190 1.705 -14.527 1.00 88.94 95 GLY A O 1
ATOM 817 N N . MET A 1 96 ? 6.324 2.470 -12.414 1.00 88.31 96 MET A N 1
ATOM 818 C CA . MET A 1 96 ? 7.312 3.517 -12.682 1.00 88.31 96 MET A CA 1
ATOM 819 C C . MET A 1 96 ? 8.598 2.940 -13.287 1.00 88.31 96 MET A C 1
ATOM 821 O O . MET A 1 96 ? 8.987 3.364 -14.373 1.00 88.31 96 MET A O 1
ATOM 825 N N . LYS A 1 97 ? 9.199 1.910 -12.670 1.00 88.56 97 LYS A N 1
ATOM 826 C CA . LYS A 1 97 ? 10.404 1.245 -13.204 1.00 88.56 97 LYS A CA 1
ATOM 827 C C . LYS A 1 97 ? 10.181 0.631 -14.580 1.00 88.56 97 LYS A C 1
ATOM 829 O O . LYS A 1 97 ? 11.019 0.755 -15.471 1.00 88.56 97 LYS A O 1
ATOM 834 N N . THR A 1 98 ? 9.020 0.021 -14.795 1.00 87.50 98 THR A N 1
ATOM 835 C CA . THR A 1 98 ? 8.662 -0.545 -16.100 1.00 87.50 98 THR A CA 1
ATOM 836 C C . THR A 1 98 ? 8.571 0.536 -17.181 1.00 87.50 98 THR A C 1
ATOM 838 O O . THR A 1 98 ? 9.042 0.311 -18.299 1.00 87.50 98 THR A O 1
ATOM 841 N N . CYS A 1 99 ? 7.998 1.701 -16.863 1.00 86.06 99 CYS A N 1
ATOM 842 C CA . CYS A 1 99 ? 7.917 2.846 -17.771 1.00 86.06 99 CYS A CA 1
ATOM 843 C C . CYS A 1 99 ? 9.292 3.461 -18.052 1.00 86.06 99 CYS A C 1
ATOM 845 O O . CYS A 1 99 ? 9.622 3.647 -19.221 1.00 86.06 99 CYS A O 1
ATOM 847 N N . GLU A 1 100 ? 10.104 3.705 -17.018 1.00 85.38 100 GLU A N 1
ATOM 848 C CA . GLU A 1 100 ? 11.470 4.239 -17.145 1.00 85.38 100 GLU A CA 1
ATOM 849 C C . GLU A 1 100 ? 12.311 3.404 -18.125 1.00 85.38 100 GLU A C 1
ATOM 851 O O . GLU A 1 100 ? 12.980 3.954 -18.999 1.00 85.38 100 GLU A O 1
ATOM 856 N N . HIS A 1 101 ? 12.226 2.072 -18.037 1.00 84.94 101 HIS A N 1
ATOM 857 C CA . HIS A 1 101 ? 13.005 1.170 -18.888 1.00 84.94 101 HIS A CA 1
ATOM 858 C C . HIS A 1 101 ? 12.433 0.971 -20.298 1.00 84.94 101 HIS A C 1
ATOM 860 O O . HIS A 1 101 ? 13.184 0.969 -21.273 1.00 84.94 101 HIS A O 1
ATOM 866 N N . ASN A 1 102 ? 11.123 0.746 -20.435 1.00 83.75 102 ASN A N 1
ATOM 867 C CA . ASN A 1 102 ? 10.523 0.413 -21.736 1.00 83.75 102 ASN A CA 1
ATOM 868 C C . ASN A 1 102 ? 10.175 1.636 -22.578 1.00 83.75 102 ASN A C 1
ATOM 870 O O . ASN A 1 102 ? 10.040 1.541 -23.801 1.00 83.75 102 ASN A O 1
ATOM 874 N N . HIS A 1 103 ? 9.954 2.766 -21.919 1.00 81.94 103 HIS A N 1
ATOM 875 C CA . HIS A 1 103 ? 9.330 3.928 -22.512 1.00 81.94 103 HIS A CA 1
ATOM 876 C C . HIS A 1 103 ? 9.941 5.226 -21.962 1.00 81.94 103 HIS A C 1
ATOM 878 O O . HIS A 1 103 ? 9.215 6.060 -21.423 1.00 81.94 103 HIS A O 1
ATOM 884 N N . PRO A 1 104 ? 11.253 5.457 -22.157 1.00 78.44 104 PRO A N 1
ATOM 885 C CA . PRO A 1 104 ? 11.947 6.629 -21.609 1.00 78.44 104 PRO A CA 1
ATOM 886 C C . PRO A 1 104 ? 11.391 7.968 -22.123 1.00 78.44 104 PRO A C 1
ATOM 888 O O . PRO A 1 104 ? 11.628 9.010 -21.527 1.00 78.44 104 PRO A O 1
ATOM 891 N N . ASN A 1 105 ? 10.629 7.936 -23.222 1.00 82.38 105 ASN A N 1
ATOM 892 C CA . ASN A 1 105 ? 9.986 9.103 -23.821 1.00 82.38 105 ASN A CA 1
ATOM 893 C C . ASN A 1 105 ? 8.520 9.284 -23.389 1.00 82.38 105 ASN A C 1
ATOM 895 O O . ASN A 1 105 ? 7.843 10.162 -23.925 1.00 82.38 105 ASN A O 1
ATOM 899 N N . ILE A 1 106 ? 7.986 8.447 -22.486 1.00 80.69 106 ILE A N 1
ATOM 900 C CA . ILE A 1 106 ? 6.663 8.700 -21.909 1.00 80.69 106 ILE A CA 1
ATOM 901 C C . ILE A 1 106 ? 6.782 9.928 -21.000 1.00 80.69 106 ILE A C 1
ATOM 903 O O . ILE A 1 106 ? 7.591 9.920 -20.071 1.00 80.69 106 ILE A O 1
ATOM 907 N N . PRO A 1 107 ? 5.996 10.990 -21.252 1.00 78.44 107 PRO A N 1
ATOM 908 C CA . PRO A 1 107 ? 6.006 12.157 -20.390 1.00 78.44 107 PRO A CA 1
ATOM 909 C C . PRO A 1 107 ? 5.512 11.782 -18.984 1.00 78.44 107 PRO A C 1
ATOM 911 O O . PRO A 1 107 ? 4.731 10.835 -18.837 1.00 78.44 107 PRO A O 1
ATOM 914 N N . PRO A 1 108 ? 5.904 12.544 -17.948 1.00 74.62 108 PRO A N 1
ATOM 915 C CA . PRO A 1 108 ? 5.380 12.351 -16.603 1.00 74.62 108 PRO A CA 1
ATOM 916 C C . PRO A 1 108 ? 3.851 12.334 -16.598 1.00 74.62 108 PRO A C 1
ATOM 918 O O . PRO A 1 108 ? 3.211 13.039 -17.385 1.00 74.62 108 PRO A O 1
ATOM 921 N N . CYS A 1 109 ? 3.267 11.552 -15.689 1.00 76.94 109 CYS A N 1
ATOM 922 C CA . CYS A 1 109 ? 1.820 11.512 -15.509 1.00 76.94 109 CYS A CA 1
ATOM 923 C C . CYS A 1 109 ? 1.279 12.935 -15.287 1.00 76.94 109 CYS A C 1
ATOM 925 O O . CYS A 1 109 ? 1.667 13.605 -14.336 1.00 76.94 109 CYS A O 1
ATOM 927 N N . GLN A 1 110 ? 0.389 13.388 -16.175 1.00 80.12 110 GLN A N 1
ATOM 928 C CA . GLN A 1 110 ? -0.211 14.729 -16.124 1.00 80.12 110 GLN A CA 1
ATOM 929 C C . GLN A 1 110 ? -1.498 14.773 -15.281 1.00 80.12 110 GLN A C 1
ATOM 931 O O . GLN A 1 110 ? -2.116 15.827 -15.148 1.00 80.12 110 GLN A O 1
ATOM 936 N N . LYS A 1 111 ? -1.951 13.632 -14.740 1.00 77.25 111 LYS A N 1
ATOM 937 C CA . LYS A 1 111 ? -3.110 13.606 -13.838 1.00 77.25 111 LYS A CA 1
ATOM 938 C C . LYS A 1 111 ? -2.727 14.204 -12.484 1.00 77.25 111 LYS A C 1
ATOM 940 O O . LYS A 1 111 ? -1.625 13.974 -11.992 1.00 77.25 111 LYS A O 1
ATOM 945 N N . SER A 1 112 ? -3.675 14.924 -11.882 1.00 77.12 112 SER A N 1
ATOM 946 C CA . SER A 1 112 ? -3.563 15.438 -10.515 1.00 77.12 112 SER A CA 1
ATOM 947 C C . SER A 1 112 ? -3.165 14.328 -9.536 1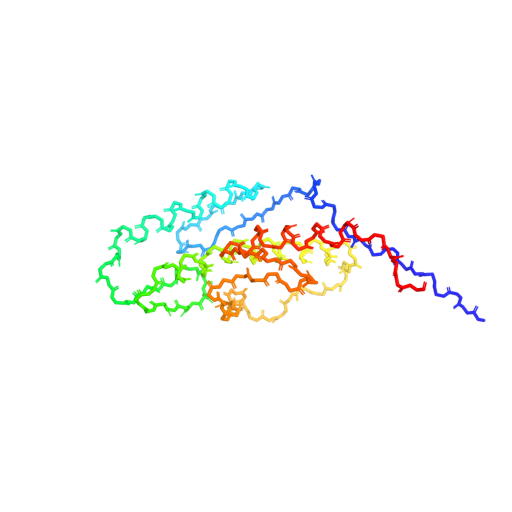.00 77.12 112 SER A C 1
ATOM 949 O O . SER A 1 112 ? -3.616 13.184 -9.646 1.00 77.12 112 SER A O 1
ATOM 951 N N . SER A 1 113 ? -2.332 14.679 -8.556 1.00 80.38 113 SER A N 1
ATOM 952 C CA . SER A 1 113 ? -1.909 13.778 -7.481 1.00 80.38 113 SER A CA 1
ATOM 953 C C . SER A 1 113 ? -3.014 13.507 -6.454 1.00 80.38 113 SER A C 1
ATOM 955 O O . SER A 1 113 ? -2.837 12.652 -5.586 1.00 80.38 113 SER A O 1
ATOM 957 N N . GLU A 1 114 ? -4.156 14.191 -6.560 1.00 82.69 114 GLU A N 1
ATOM 958 C CA . GLU A 1 114 ? -5.321 14.028 -5.682 1.00 82.69 114 GLU A CA 1
ATOM 959 C C . GLU A 1 114 ? -5.870 12.601 -5.719 1.00 82.69 114 GLU A C 1
ATOM 961 O O . GLU A 1 114 ? -6.170 12.040 -4.677 1.00 82.69 114 GLU A O 1
ATOM 966 N N . ASN A 1 115 ? -5.893 11.957 -6.887 1.00 84.50 115 ASN A N 1
ATOM 967 C CA . ASN A 1 115 ? -6.502 10.628 -7.028 1.00 84.50 115 ASN A CA 1
ATOM 968 C C . ASN A 1 115 ? -5.478 9.484 -6.991 1.00 84.50 115 ASN A C 1
ATOM 970 O O . ASN A 1 115 ? -5.819 8.335 -7.263 1.00 84.50 115 ASN A O 1
ATOM 974 N N . ARG A 1 116 ? -4.202 9.775 -6.693 1.00 88.38 116 ARG A N 1
ATOM 975 C CA . ARG A 1 116 ? -3.105 8.796 -6.822 1.00 88.38 116 ARG A CA 1
ATOM 976 C C . ARG A 1 116 ? -3.160 7.659 -5.802 1.00 88.38 116 ARG A C 1
ATOM 978 O O . ARG A 1 116 ? -2.478 6.657 -5.987 1.00 88.38 116 ARG A O 1
ATOM 985 N N . ASN A 1 117 ? -3.903 7.862 -4.717 1.00 92.25 117 ASN A N 1
ATOM 986 C CA . ASN A 1 117 ? -4.018 6.940 -3.591 1.00 92.25 117 ASN A CA 1
ATOM 987 C C . ASN A 1 117 ? -5.461 6.489 -3.357 1.00 92.25 117 ASN A C 1
ATOM 989 O O . ASN A 1 117 ? -5.756 5.915 -2.317 1.00 92.25 117 ASN A O 1
ATOM 993 N N . ILE A 1 118 ? -6.357 6.721 -4.315 1.00 90.62 118 ILE A N 1
ATOM 994 C CA . ILE A 1 118 ? -7.685 6.117 -4.272 1.00 90.62 118 ILE A CA 1
ATOM 995 C C . ILE A 1 118 ? -7.519 4.646 -4.651 1.00 90.62 118 ILE A C 1
ATOM 997 O O . ILE A 1 118 ? -6.992 4.331 -5.721 1.00 90.62 118 ILE A O 1
ATOM 1001 N N . ILE A 1 119 ? -7.936 3.756 -3.757 1.00 90.31 119 ILE A N 1
ATOM 1002 C CA . ILE A 1 119 ? -7.941 2.308 -3.974 1.00 90.31 119 ILE A CA 1
ATOM 1003 C C . ILE A 1 119 ? -9.390 1.836 -4.150 1.00 90.31 119 ILE A C 1
ATOM 1005 O O . ILE A 1 119 ? -10.294 2.489 -3.628 1.00 90.31 119 ILE A O 1
ATOM 1009 N N . PRO A 1 120 ? -9.638 0.763 -4.921 1.00 86.62 120 PRO A N 1
ATOM 1010 C CA . PRO A 1 120 ? -10.988 0.236 -5.086 1.00 86.62 120 PRO A CA 1
ATOM 1011 C C . PRO A 1 120 ? -11.526 -0.319 -3.765 1.00 86.62 120 PRO A C 1
ATOM 1013 O O . PRO A 1 120 ? -10.747 -0.686 -2.881 1.00 86.62 120 PRO A O 1
ATOM 1016 N N . ASP A 1 121 ? -12.848 -0.452 -3.679 1.00 85.25 121 ASP A N 1
ATOM 1017 C CA . ASP A 1 121 ? -13.477 -1.192 -2.589 1.00 85.25 121 ASP A CA 1
ATOM 1018 C C . ASP A 1 121 ? -12.944 -2.626 -2.576 1.00 85.25 121 ASP A C 1
ATOM 1020 O O . ASP A 1 121 ? -12.908 -3.319 -3.601 1.00 85.25 121 ASP A O 1
ATOM 1024 N N . LEU A 1 122 ? -12.467 -3.052 -1.409 1.00 86.06 122 LEU A N 1
ATOM 1025 C CA . LEU A 1 122 ? -11.816 -4.343 -1.251 1.00 86.06 122 LEU A CA 1
ATOM 1026 C C . LEU A 1 122 ? -12.833 -5.401 -0.820 1.00 86.06 122 LEU A C 1
ATOM 1028 O O . LEU A 1 122 ? -13.717 -5.114 -0.012 1.00 86.06 122 LEU A O 1
ATOM 1032 N N . PRO A 1 123 ? -12.702 -6.645 -1.307 1.00 80.56 123 PRO A N 1
ATOM 1033 C CA . PRO A 1 123 ? -13.545 -7.734 -0.837 1.00 80.56 123 PRO A CA 1
ATOM 1034 C C . PRO A 1 123 ? -13.261 -8.053 0.639 1.00 80.56 123 PRO A C 1
ATOM 1036 O O . PRO A 1 123 ? -12.172 -7.785 1.149 1.00 80.56 123 PRO A O 1
ATOM 1039 N N . VAL A 1 124 ? -14.218 -8.711 1.304 1.00 79.88 124 VAL A N 1
ATOM 1040 C CA . VAL A 1 124 ? -14.084 -9.182 2.701 1.00 79.88 124 VAL A CA 1
ATOM 1041 C C . VAL A 1 124 ? -12.928 -10.175 2.874 1.00 79.88 124 VAL A C 1
ATOM 1043 O O . VAL A 1 124 ? -12.351 -10.289 3.948 1.00 79.88 124 VAL A O 1
ATOM 1046 N N . GLU A 1 125 ? -12.550 -10.883 1.821 1.00 87.31 125 GLU A N 1
ATOM 1047 C CA . GLU A 1 125 ? -11.326 -11.673 1.745 1.00 87.31 125 GLU A CA 1
ATOM 1048 C C . GLU A 1 125 ? -10.927 -11.791 0.275 1.00 87.31 125 GLU A C 1
ATOM 1050 O O . GLU A 1 125 ? -11.785 -11.843 -0.613 1.00 87.31 125 GLU A O 1
ATOM 1055 N N . PHE A 1 126 ? -9.628 -11.842 -0.009 1.00 89.44 126 PHE A N 1
ATOM 1056 C CA . PHE A 1 126 ? -9.173 -12.200 -1.343 1.00 89.44 126 PHE A CA 1
ATOM 1057 C C . PHE A 1 126 ? -9.280 -13.714 -1.488 1.00 89.44 126 PHE A C 1
ATOM 1059 O O . PHE A 1 126 ? -8.600 -14.459 -0.782 1.00 89.44 126 PHE A O 1
ATOM 1066 N N . ARG A 1 127 ? -10.149 -14.167 -2.392 1.00 93.38 127 ARG A N 1
ATOM 1067 C CA . ARG A 1 127 ? -10.413 -15.585 -2.650 1.00 93.38 127 ARG A CA 1
ATOM 1068 C C . ARG A 1 127 ? -9.820 -16.003 -3.984 1.00 93.38 127 ARG A C 1
ATOM 1070 O O . ARG A 1 127 ? -10.094 -15.385 -5.013 1.00 93.38 127 ARG A O 1
ATOM 1077 N N . CYS A 1 128 ? -9.010 -17.060 -3.967 1.00 93.44 128 CYS A N 1
ATOM 1078 C CA . CYS A 1 128 ? -8.450 -17.612 -5.189 1.00 93.44 128 CYS A CA 1
ATOM 1079 C C . CYS A 1 128 ? -9.580 -18.239 -6.004 1.00 93.44 128 CYS A C 1
ATOM 1081 O O . CYS A 1 128 ? -10.475 -18.877 -5.459 1.00 93.44 128 CYS A O 1
ATOM 1083 N N . SER A 1 129 ? -9.559 -18.007 -7.311 1.00 92.00 129 SER A N 1
ATOM 1084 C CA . SER A 1 129 ? -10.538 -18.569 -8.251 1.00 92.00 129 SER A CA 1
ATOM 1085 C C . SER A 1 129 ? -9.858 -19.462 -9.293 1.00 92.00 129 SER A C 1
ATOM 1087 O O . SER A 1 129 ? -10.391 -19.667 -10.381 1.00 92.00 129 SER A O 1
ATOM 1089 N N . TRP A 1 130 ? -8.644 -19.943 -9.001 1.00 93.00 130 TRP A N 1
ATOM 1090 C CA . TRP A 1 130 ? -7.887 -20.804 -9.905 1.00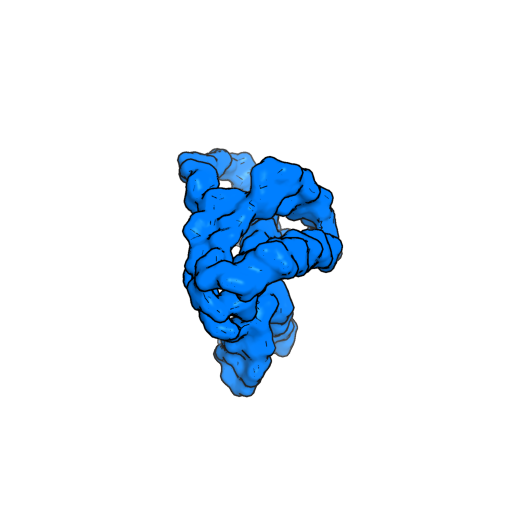 93.00 130 TRP A CA 1
ATOM 1091 C C . TRP A 1 130 ? -8.301 -22.264 -9.722 1.00 93.00 130 TRP A C 1
ATOM 1093 O O . TRP A 1 130 ? -7.910 -22.908 -8.747 1.00 93.00 130 TRP A O 1
ATOM 1103 N N . GLY A 1 131 ? -9.083 -22.787 -10.669 1.00 89.69 131 GLY A N 1
ATOM 1104 C CA . GLY A 1 131 ? -9.608 -24.152 -10.599 1.00 89.69 131 GLY A CA 1
ATOM 1105 C C . GLY A 1 131 ? -10.324 -24.411 -9.270 1.00 89.69 131 GLY A C 1
ATOM 1106 O O . GLY A 1 131 ? -11.160 -23.613 -8.852 1.00 89.69 131 GLY A O 1
ATOM 1107 N N . ASP A 1 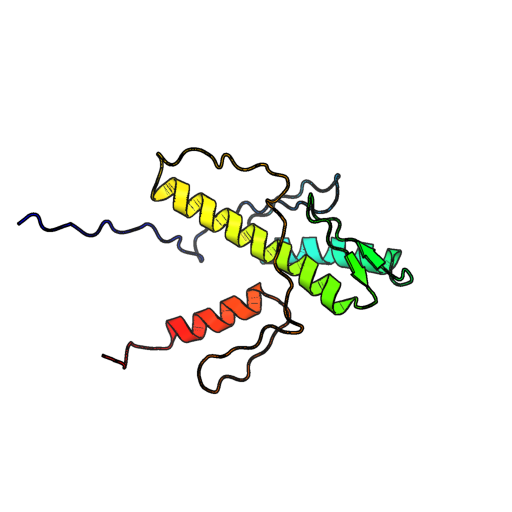132 ? -9.938 -25.491 -8.588 1.00 91.06 132 ASP A N 1
ATOM 1108 C CA . ASP A 1 132 ? -10.515 -25.900 -7.300 1.00 91.06 132 ASP A CA 1
ATOM 1109 C C . ASP A 1 132 ? -9.770 -25.329 -6.075 1.00 91.06 132 ASP A C 1
ATOM 1111 O O . ASP A 1 132 ? -10.019 -25.749 -4.940 1.00 91.06 132 ASP A O 1
ATOM 1115 N N . CYS A 1 133 ? -8.842 -24.384 -6.271 1.00 93.00 133 CYS A N 1
ATOM 1116 C CA . CYS A 1 133 ? -8.058 -23.796 -5.187 1.00 93.00 133 CYS A CA 1
ATOM 1117 C C . CYS A 1 133 ? -8.950 -23.036 -4.192 1.00 93.00 133 CYS A C 1
ATOM 1119 O O . CYS A 1 133 ? -9.644 -22.091 -4.554 1.00 93.00 133 CYS A O 1
ATOM 1121 N N . GLN A 1 134 ? -8.884 -23.418 -2.914 1.00 93.50 134 GLN A N 1
ATOM 1122 C CA . GLN A 1 134 ? -9.688 -22.826 -1.836 1.00 93.50 134 GLN A CA 1
ATOM 1123 C C . GLN A 1 134 ? -8.933 -21.771 -1.016 1.00 93.50 134 GLN A C 1
ATOM 1125 O O . GLN A 1 134 ? -9.386 -21.386 0.060 1.00 93.50 134 GLN A O 1
ATOM 1130 N N . PHE A 1 135 ? -7.763 -21.326 -1.480 1.00 92.94 135 PHE A N 1
ATOM 1131 C CA . PHE A 1 135 ? -6.950 -20.368 -0.738 1.00 92.94 135 PHE A CA 1
ATOM 1132 C C . PHE A 1 135 ? -7.666 -19.021 -0.606 1.00 92.94 135 PHE A C 1
ATOM 1134 O O . PHE A 1 135 ? -8.109 -18.436 -1.601 1.00 92.94 135 PHE A O 1
ATOM 1141 N N . THR A 1 136 ? -7.725 -18.505 0.620 1.00 92.31 136 THR A N 1
ATOM 1142 C CA . THR A 1 136 ? -8.165 -17.140 0.901 1.00 92.31 136 THR A CA 1
ATOM 1143 C C . THR A 1 136 ? -7.173 -16.425 1.809 1.00 92.31 136 THR A C 1
ATOM 1145 O O . THR A 1 136 ? -6.444 -17.048 2.585 1.00 92.31 136 THR A O 1
ATOM 1148 N N . ASN A 1 137 ? -7.084 -15.103 1.673 1.00 89.69 137 ASN A N 1
ATOM 1149 C CA . ASN A 1 137 ? -6.247 -14.271 2.531 1.00 89.69 137 ASN A CA 1
ATOM 1150 C C . ASN A 1 137 ? -6.770 -12.830 2.558 1.00 89.69 137 ASN A C 1
ATOM 1152 O O . ASN A 1 137 ? -7.299 -12.351 1.560 1.00 89.69 137 ASN A O 1
ATOM 1156 N N . SER A 1 138 ? -6.589 -12.110 3.663 1.00 87.19 138 SER A N 1
ATOM 1157 C CA . SER A 1 138 ? -6.942 -10.682 3.754 1.00 87.19 138 SER A CA 1
ATOM 1158 C C . SER A 1 138 ? -5.796 -9.753 3.341 1.00 87.19 138 SER A C 1
ATOM 11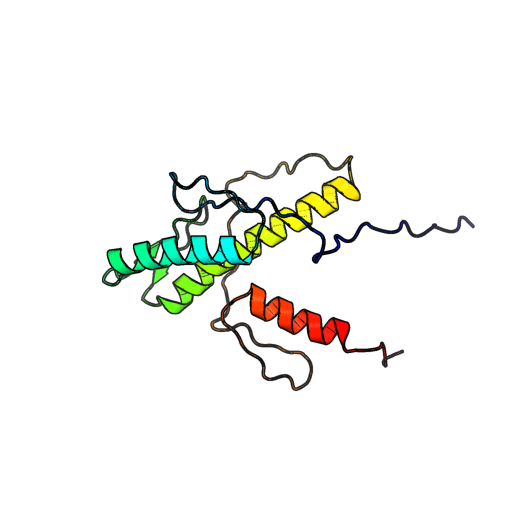60 O O . SER A 1 138 ? -6.027 -8.578 3.074 1.00 87.19 138 SER A O 1
ATOM 1162 N N . HIS A 1 139 ? -4.569 -10.268 3.250 1.00 87.56 139 HIS A N 1
ATOM 1163 C CA . HIS A 1 139 ? -3.381 -9.510 2.885 1.00 87.56 139 HIS A CA 1
ATOM 1164 C C . HIS A 1 139 ? -3.110 -9.620 1.380 1.00 87.56 139 HIS A C 1
ATOM 1166 O O . HIS A 1 139 ? -2.696 -10.672 0.881 1.00 87.56 139 HIS A O 1
ATOM 1172 N N . ALA A 1 140 ? -3.286 -8.516 0.648 1.00 89.62 140 ALA A N 1
ATOM 1173 C CA . ALA A 1 140 ? -3.166 -8.498 -0.812 1.00 89.62 140 ALA A CA 1
ATOM 1174 C C . ALA A 1 140 ? -1.809 -9.026 -1.310 1.00 89.62 140 ALA A C 1
ATOM 1176 O O . ALA A 1 140 ? -1.770 -9.820 -2.245 1.00 89.62 140 ALA A O 1
ATOM 1177 N N . GLN A 1 141 ? -0.694 -8.662 -0.662 1.00 89.69 141 GLN A N 1
ATOM 1178 C CA . GLN A 1 141 ? 0.631 -9.145 -1.075 1.00 89.69 141 GLN A CA 1
ATOM 1179 C C . GLN A 1 141 ? 0.745 -10.676 -1.024 1.00 89.69 141 GLN A C 1
ATOM 1181 O O . GLN A 1 141 ? 1.254 -11.262 -1.975 1.00 89.69 141 GLN A O 1
ATOM 1186 N N . LEU A 1 142 ? 0.236 -11.316 0.037 1.00 90.19 142 LEU A N 1
ATOM 1187 C CA . LEU A 1 142 ? 0.291 -12.774 0.192 1.00 90.19 142 LEU A CA 1
ATOM 1188 C C . LEU A 1 142 ? -0.648 -13.456 -0.803 1.00 90.19 142 LEU A C 1
ATOM 1190 O O . LEU A 1 142 ? -0.309 -14.480 -1.391 1.00 90.19 142 LEU A O 1
ATOM 1194 N N . PHE A 1 143 ? -1.818 -12.855 -1.031 1.00 91.56 143 PHE A N 1
ATOM 1195 C CA . PHE A 1 143 ? -2.761 -13.330 -2.030 1.00 91.56 143 PHE A CA 1
ATOM 1196 C C . PHE A 1 143 ? -2.161 -13.327 -3.440 1.00 91.56 143 PHE A C 1
ATOM 1198 O O . PHE A 1 143 ? -2.200 -14.344 -4.129 1.00 91.56 143 PHE A O 1
ATOM 1205 N N . TYR A 1 144 ? -1.562 -12.215 -3.872 1.00 89.50 144 TYR A N 1
ATOM 1206 C CA . TYR A 1 144 ? -0.981 -12.125 -5.213 1.00 89.50 144 TYR A CA 1
ATOM 1207 C C . TYR A 1 144 ? 0.307 -12.948 -5.365 1.00 89.50 144 TYR A C 1
ATOM 1209 O O . TYR A 1 144 ? 0.571 -13.449 -6.457 1.00 89.50 144 TYR A O 1
ATOM 1217 N N . GLU A 1 145 ? 1.082 -13.156 -4.295 1.00 88.44 145 GLU A N 1
ATOM 1218 C CA . GLU A 1 145 ? 2.174 -14.141 -4.284 1.00 88.44 145 GLU A CA 1
ATOM 1219 C C . GLU A 1 145 ? 1.656 -15.566 -4.496 1.00 88.44 145 GLU A C 1
ATOM 1221 O O . GLU A 1 145 ? 2.217 -16.299 -5.309 1.00 88.44 145 GLU A O 1
ATOM 1226 N N . HIS A 1 146 ? 0.567 -15.944 -3.822 1.00 91.19 146 HIS A N 1
ATOM 1227 C CA . HIS A 1 146 ? -0.094 -17.232 -4.022 1.00 91.19 146 HIS A CA 1
ATOM 1228 C C . HIS A 1 146 ? -0.605 -17.395 -5.463 1.00 91.19 146 HIS A C 1
ATOM 1230 O O . HIS A 1 146 ? -0.301 -18.392 -6.112 1.00 91.19 146 HIS A O 1
ATOM 1236 N N . VAL A 1 147 ? -1.321 -16.404 -6.005 1.00 90.31 147 VAL A N 1
ATOM 1237 C CA . VAL A 1 147 ? -1.819 -16.452 -7.394 1.00 90.31 147 VAL A CA 1
ATOM 1238 C C . VAL A 1 147 ? -0.668 -16.610 -8.394 1.00 90.31 147 VAL A C 1
ATOM 1240 O O . VAL A 1 147 ? -0.792 -17.340 -9.375 1.00 90.31 147 VAL A O 1
ATOM 1243 N N . ASN A 1 148 ? 0.483 -15.983 -8.137 1.00 87.25 148 ASN A N 1
ATOM 1244 C CA . ASN A 1 148 ? 1.661 -16.129 -8.988 1.00 87.25 148 ASN A CA 1
ATOM 1245 C C . ASN A 1 148 ? 2.240 -17.557 -8.982 1.00 87.25 148 ASN A C 1
ATOM 1247 O O . ASN A 1 148 ? 2.827 -17.973 -9.978 1.00 87.25 148 ASN A O 1
ATOM 1251 N N . GLN A 1 149 ? 2.060 -18.327 -7.903 1.00 88.19 149 GLN A N 1
ATOM 1252 C CA . GLN A 1 149 ? 2.489 -19.731 -7.861 1.00 88.19 149 GLN A CA 1
ATOM 1253 C C . GLN A 1 149 ? 1.711 -20.570 -8.868 1.00 88.19 149 GLN A C 1
ATOM 1255 O O . GLN A 1 149 ? 2.329 -21.364 -9.566 1.00 88.19 149 GLN A O 1
ATOM 1260 N N . HIS A 1 150 ? 0.405 -20.333 -9.017 1.00 88.25 150 HIS A N 1
ATOM 1261 C CA . HIS A 1 150 ? -0.397 -20.998 -10.041 1.00 88.25 150 HIS A CA 1
ATOM 1262 C C . HIS A 1 150 ? 0.093 -20.683 -11.460 1.00 88.25 150 HIS A C 1
ATOM 1264 O O . HIS A 1 150 ? 0.302 -21.585 -12.269 1.00 88.25 150 HIS A O 1
ATOM 1270 N N . ALA A 1 151 ? 0.364 -19.404 -11.741 1.00 81.31 151 ALA A N 1
ATOM 1271 C CA . ALA A 1 151 ? 0.906 -18.985 -13.033 1.00 81.31 151 ALA A CA 1
ATOM 1272 C C . ALA A 1 151 ? 2.302 -19.571 -13.320 1.00 81.31 151 ALA A C 1
ATOM 1274 O O . ALA A 1 151 ? 2.669 -19.741 -14.481 1.00 81.31 151 ALA A O 1
ATOM 1275 N N . GLY A 1 152 ? 3.082 -19.862 -12.274 1.00 70.00 152 GLY A N 1
ATOM 1276 C CA . GLY A 1 152 ? 4.394 -20.497 -12.375 1.00 70.00 152 GLY A CA 1
ATOM 1277 C C . GLY A 1 152 ? 4.367 -22.029 -12.393 1.00 70.00 152 GLY A C 1
ATOM 1278 O O . GLY A 1 152 ? 5.327 -22.629 -12.872 1.00 70.00 152 GLY A O 1
ATOM 1279 N N . SER A 1 153 ? 3.308 -22.664 -11.879 1.00 60.78 153 SER A N 1
ATOM 1280 C CA . SER A 1 153 ? 3.194 -24.124 -11.774 1.00 60.78 153 SER A CA 1
ATOM 1281 C C . SER A 1 153 ? 2.489 -24.787 -12.958 1.00 60.78 153 SER A C 1
ATOM 1283 O O . SER A 1 153 ? 2.609 -26.001 -13.109 1.00 60.78 153 SER A O 1
ATOM 1285 N N . ASP A 1 154 ? 1.832 -24.022 -13.832 1.00 47.06 154 ASP A N 1
ATOM 1286 C CA . ASP A 1 154 ? 1.228 -24.551 -15.055 1.00 47.06 154 ASP A CA 1
ATOM 1287 C C . ASP A 1 154 ? 2.146 -24.346 -16.271 1.00 47.06 154 ASP A C 1
ATOM 1289 O O . ASP A 1 154 ? 2.186 -23.303 -16.929 1.00 47.06 154 ASP A O 1
ATOM 1293 N N . VAL A 1 155 ? 2.857 -25.425 -16.612 1.00 43.66 155 VAL A N 1
ATOM 1294 C CA . VAL A 1 155 ? 3.181 -25.761 -18.001 1.00 43.66 155 VAL A CA 1
ATOM 1295 C C . VAL A 1 155 ? 1.920 -25.512 -18.828 1.00 43.66 155 VAL A C 1
ATOM 1297 O O . VAL A 1 155 ? 0.863 -26.047 -18.505 1.00 43.66 155 VAL A O 1
ATOM 1300 N N . CYS A 1 156 ? 2.021 -24.708 -19.888 1.00 39.53 156 CYS A N 1
ATOM 1301 C CA . CYS A 1 156 ? 0.987 -24.605 -20.915 1.00 39.53 156 CYS A CA 1
ATOM 1302 C C . CYS A 1 156 ? 0.589 -26.012 -21.397 1.00 39.53 156 CYS A C 1
ATOM 1304 O O . CYS A 1 156 ? 1.236 -26.567 -22.280 1.00 39.53 156 CYS A O 1
ATOM 1306 N N . LEU A 1 157 ? -0.472 -26.580 -20.829 1.00 34.22 157 LEU A N 1
ATOM 1307 C CA . LEU A 1 157 ? -1.150 -27.776 -21.317 1.00 34.22 157 LEU A CA 1
ATOM 1308 C C . LEU A 1 157 ? -2.575 -27.421 -21.735 1.00 34.22 157 LEU A C 1
ATOM 1310 O O . LEU A 1 157 ? -3.504 -28.127 -21.386 1.00 34.22 157 LEU A O 1
ATOM 1314 N N . TRP A 1 158 ? -2.733 -26.323 -22.479 1.00 36.94 158 TRP A N 1
ATOM 1315 C CA . TRP A 1 158 ? -3.891 -26.088 -23.346 1.00 36.94 158 TRP A CA 1
ATOM 1316 C C . TRP A 1 158 ? -3.458 -25.249 -24.560 1.00 36.94 158 TRP A C 1
ATOM 1318 O O . TRP A 1 158 ? -3.766 -24.062 -24.660 1.00 36.94 158 TRP A O 1
ATOM 1328 N N . ILE A 1 159 ? -2.698 -25.879 -25.463 1.00 36.78 159 ILE A N 1
ATOM 1329 C CA . ILE A 1 159 ? -2.768 -25.660 -26.919 1.00 36.78 159 ILE A CA 1
ATOM 1330 C C . ILE A 1 159 ? -2.775 -27.041 -27.567 1.00 36.78 159 ILE A C 1
ATOM 1332 O O . ILE A 1 159 ? -1.923 -27.860 -27.154 1.00 36.78 159 ILE A O 1
#

Sequence (159 aa):
MTTKRRLKRYIPNLSELEYDLQCEWGAECCVRLNDLKEFYRHLDEHLSNYINQYQQVPNLTCQWRNCGHVEEFDISSFIRHVQFHGFHTKLKYLGMKTCEHNHPNIPPCQKSSENRNIIPDLPVEFRCSWGDCQFTNSHAQLFYEHVNQHAGSDVCLWI

Secondary structure (DSSP, 8-state):
-------------TTT----EE--BTTT---EES-HHHHHHHHHHHHHHHHHHHTTSSEEE--BTTT--EEES-HHHHHHHHHHHHHHHHHHHHHHHHHHHH-TTSPPP-S-GGGTT--PPPPSSEE--STT---EES-HHHHHHHHHHHHHH------

Radius of gyration: 18.77 Å; chains: 1; bounding box: 34×43×66 Å

pLDDT: mean 85.67, std 13.74, range [34.22, 97.94]